Protein AF-A0A2H0RH17-F1 (afdb_monomer)

Radius of gyration: 16.87 Å; Cα contacts (8 Å, |Δi|>4): 111; chains: 1; bounding box: 37×31×45 Å

Organism: NCBI:txid1975043

Mean predicted aligned error: 3.9 Å

Foldseek 3Di:
DLLVLLLLLLVLVVLLVVLVCCLVVVDWDADPNDTDDNVVSVVSNVVSVVSSVVSVVVSPDCDPLSVLSSVLSNLVVVLVVLVVCLVVQHDDPNDGSVNSVVVSVVSVVVSVVSVVVSVVVVVVPD

Structure (mmCIF, N/CA/C/O backbone):
data_AF-A0A2H0RH17-F1
#
_entry.id   AF-A0A2H0RH17-F1
#
loop_
_atom_site.group_PDB
_atom_site.id
_atom_site.type_symbol
_atom_site.label_atom_id
_atom_site.label_alt_id
_atom_site.label_comp_id
_atom_site.label_asym_id
_atom_site.label_entity_id
_atom_site.label_seq_id
_atom_site.pdbx_PDB_ins_code
_atom_site.Cartn_x
_atom_site.Cartn_y
_atom_site.Cartn_z
_atom_site.occupancy
_atom_site.B_iso_or_equiv
_atom_site.auth_seq_id
_atom_site.auth_comp_id
_atom_site.auth_asym_id
_atom_site.auth_atom_id
_atom_site.pdbx_PDB_model_num
ATOM 1 N N . MET A 1 1 ? -13.130 9.828 12.198 1.00 82.81 1 MET A N 1
ATOM 2 C CA . MET A 1 1 ? -11.777 10.388 11.957 1.00 82.81 1 MET A CA 1
ATOM 3 C C . MET A 1 1 ? -10.664 9.339 12.034 1.00 82.81 1 MET A C 1
ATOM 5 O O . MET A 1 1 ? -9.965 9.181 11.046 1.00 82.81 1 MET A O 1
ATOM 9 N N . LYS A 1 2 ? -10.524 8.562 13.125 1.00 91.69 2 LYS A N 1
ATOM 10 C CA . LYS A 1 2 ? -9.425 7.579 13.292 1.00 91.69 2 LYS A CA 1
ATOM 11 C C . LYS A 1 2 ? -9.242 6.599 12.118 1.00 91.69 2 LYS A C 1
ATOM 13 O O . LYS A 1 2 ? -8.122 6.388 11.679 1.00 91.69 2 LYS A O 1
ATOM 18 N N . ASN A 1 3 ? -10.332 6.045 11.575 1.00 94.50 3 ASN A N 1
ATOM 19 C CA . ASN A 1 3 ? -10.254 5.122 10.432 1.00 94.50 3 ASN A CA 1
ATOM 20 C C . ASN A 1 3 ? -9.672 5.784 9.168 1.00 94.50 3 ASN A C 1
ATOM 22 O O . ASN A 1 3 ? -8.891 5.148 8.477 1.00 94.50 3 ASN A O 1
ATOM 26 N N . ILE A 1 4 ? -10.003 7.053 8.893 1.00 96.62 4 ILE A N 1
ATOM 27 C CA . ILE A 1 4 ? -9.471 7.790 7.731 1.00 96.62 4 ILE A CA 1
ATOM 28 C C . ILE A 1 4 ? -7.960 7.978 7.876 1.00 96.62 4 ILE A C 1
ATOM 30 O O . ILE A 1 4 ? -7.227 7.749 6.924 1.00 96.62 4 ILE A O 1
ATOM 34 N N . LEU A 1 5 ? -7.483 8.322 9.077 1.00 97.44 5 LEU A N 1
ATOM 35 C CA . LEU A 1 5 ? -6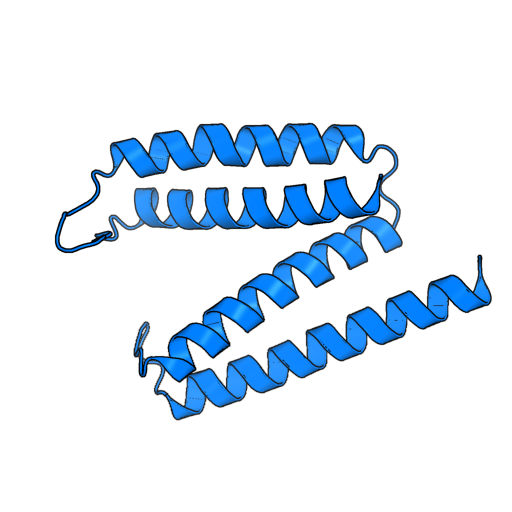.046 8.447 9.338 1.00 97.44 5 LEU A CA 1
ATOM 36 C C . LEU A 1 5 ? -5.310 7.125 9.093 1.00 97.44 5 LEU A C 1
ATOM 38 O O . LEU A 1 5 ? -4.254 7.135 8.477 1.00 97.44 5 LEU A O 1
ATOM 42 N N . ILE A 1 6 ? -5.884 5.992 9.516 1.00 97.75 6 ILE A N 1
ATOM 43 C CA . ILE A 1 6 ? -5.296 4.661 9.287 1.00 97.75 6 ILE A CA 1
ATOM 44 C C . ILE A 1 6 ? -5.246 4.329 7.790 1.00 97.75 6 ILE A C 1
ATOM 46 O O . ILE A 1 6 ? -4.215 3.862 7.311 1.00 97.75 6 ILE A O 1
ATOM 50 N N . ILE A 1 7 ? -6.331 4.597 7.054 1.00 97.56 7 ILE A N 1
ATOM 51 C CA . ILE A 1 7 ? -6.387 4.388 5.600 1.00 97.56 7 ILE A CA 1
ATOM 52 C C . ILE A 1 7 ? -5.323 5.242 4.905 1.00 97.56 7 ILE A C 1
ATOM 54 O O . ILE A 1 7 ? -4.510 4.711 4.154 1.00 97.56 7 ILE A O 1
ATOM 58 N N . ASN A 1 8 ? -5.266 6.539 5.217 1.00 98.00 8 ASN A N 1
ATOM 59 C CA . ASN A 1 8 ? -4.280 7.450 4.640 1.00 98.00 8 ASN A CA 1
ATOM 60 C C . ASN A 1 8 ? -2.846 7.035 4.995 1.00 98.00 8 ASN A C 1
ATOM 62 O O . ASN A 1 8 ? -1.968 7.099 4.138 1.00 98.00 8 ASN A O 1
ATOM 66 N N . THR A 1 9 ? -2.594 6.583 6.231 1.00 98.25 9 THR A N 1
ATOM 67 C CA . THR A 1 9 ? -1.295 6.015 6.613 1.00 98.25 9 THR A CA 1
ATOM 68 C C . THR A 1 9 ? -0.940 4.831 5.724 1.00 98.25 9 THR A C 1
ATOM 70 O O . THR A 1 9 ? 0.166 4.818 5.198 1.00 98.25 9 THR A O 1
ATOM 73 N N . GLY A 1 10 ? -1.851 3.872 5.531 1.00 97.88 10 GLY A N 1
ATOM 74 C CA . GLY A 1 10 ? -1.606 2.707 4.678 1.00 97.88 10 GLY A CA 1
ATOM 75 C C . GLY A 1 10 ? -1.273 3.101 3.239 1.00 97.88 10 GLY A C 1
ATOM 76 O O . GLY A 1 10 ? -0.238 2.691 2.727 1.00 97.88 10 GLY A O 1
ATOM 77 N N . VAL A 1 11 ? -2.082 3.972 2.627 1.00 98.19 11 VAL A N 1
ATOM 78 C CA . VAL A 1 11 ? -1.870 4.444 1.247 1.00 98.19 11 VAL A CA 1
ATOM 79 C C . VAL A 1 11 ? -0.519 5.141 1.091 1.00 98.19 11 VAL A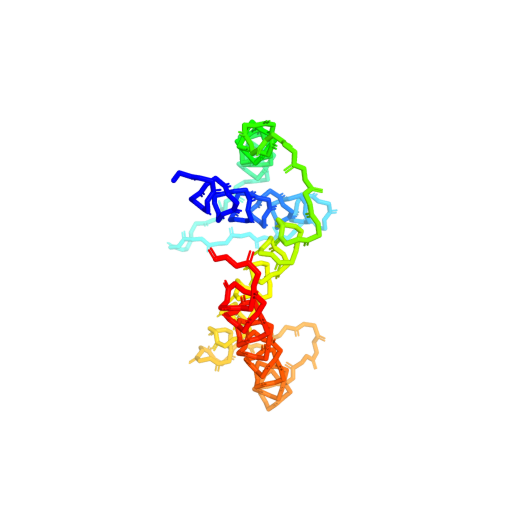 C 1
ATOM 81 O O . VAL A 1 11 ? 0.277 4.766 0.231 1.00 98.19 11 VAL A O 1
ATOM 84 N N . PHE A 1 12 ? -0.225 6.139 1.927 1.00 98.50 12 PHE A N 1
ATOM 85 C CA . PHE A 1 12 ? 1.027 6.883 1.808 1.00 98.50 12 PHE A CA 1
ATOM 86 C C . PHE A 1 12 ? 2.252 6.031 2.146 1.00 98.50 12 PHE A C 1
ATOM 88 O O . PHE A 1 12 ? 3.300 6.204 1.526 1.00 98.50 12 PHE A O 1
ATOM 95 N N . LEU A 1 13 ? 2.121 5.090 3.084 1.00 98.38 13 LEU A N 1
ATOM 96 C CA . LEU A 1 13 ? 3.181 4.139 3.398 1.00 98.38 13 LEU A CA 1
ATOM 97 C C . LEU A 1 13 ? 3.473 3.230 2.200 1.00 98.38 13 LEU A C 1
ATOM 99 O O . LEU A 1 13 ? 4.637 3.090 1.833 1.0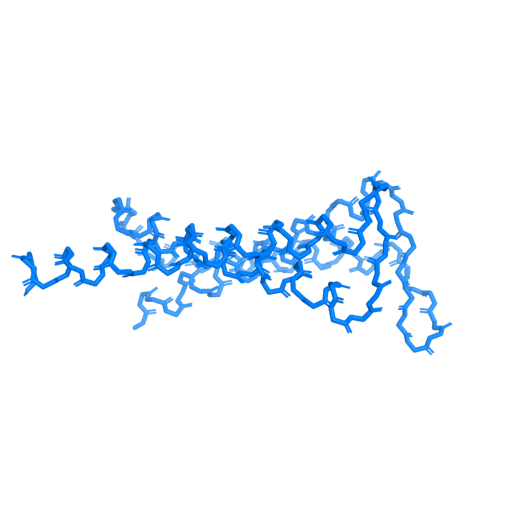0 98.38 13 LEU A O 1
ATOM 103 N N . SER A 1 14 ? 2.444 2.673 1.554 1.00 97.62 14 SER A N 1
ATOM 104 C CA . SER A 1 14 ? 2.607 1.859 0.344 1.00 97.62 14 SER A CA 1
ATOM 105 C C . SER A 1 14 ? 3.290 2.643 -0.777 1.00 97.62 14 SER A C 1
ATOM 107 O O . SER A 1 14 ? 4.255 2.153 -1.358 1.00 97.62 14 SER A O 1
ATOM 109 N N . VAL A 1 15 ? 2.865 3.886 -1.036 1.00 97.69 15 VAL A N 1
ATOM 110 C CA . VAL A 1 15 ? 3.509 4.762 -2.034 1.00 97.69 15 VAL A CA 1
ATOM 111 C C . VAL A 1 15 ? 4.982 4.999 -1.686 1.00 97.69 15 VAL A C 1
ATOM 113 O O . VAL A 1 15 ? 5.852 4.809 -2.536 1.00 97.69 15 VAL A O 1
ATOM 116 N N . ALA A 1 16 ? 5.285 5.365 -0.437 1.00 98.25 16 ALA A N 1
ATOM 117 C CA . ALA A 1 16 ? 6.658 5.607 -0.002 1.00 98.25 16 ALA A CA 1
ATOM 118 C C . ALA A 1 16 ? 7.540 4.360 -0.174 1.00 98.25 16 ALA A C 1
ATOM 120 O O . ALA A 1 16 ? 8.651 4.470 -0.686 1.00 98.25 16 ALA A O 1
ATOM 121 N N . ILE A 1 17 ? 7.041 3.177 0.193 1.00 97.50 17 ILE A N 1
ATOM 122 C CA . ILE A 1 17 ? 7.774 1.913 0.047 1.00 97.50 17 ILE A CA 1
ATOM 123 C C . ILE A 1 17 ? 8.021 1.589 -1.430 1.00 97.50 17 ILE A C 1
ATOM 125 O O . ILE A 1 17 ? 9.156 1.285 -1.789 1.00 97.50 17 ILE A O 1
ATOM 129 N N . LEU A 1 18 ? 7.013 1.707 -2.299 1.00 95.69 18 LEU A N 1
ATOM 130 C CA . LEU A 1 18 ? 7.174 1.435 -3.734 1.00 95.69 18 LEU A CA 1
ATOM 131 C C . LEU A 1 18 ? 8.220 2.356 -4.376 1.00 95.69 18 LEU A C 1
ATOM 133 O O . LEU A 1 18 ? 9.081 1.897 -5.129 1.00 95.69 18 LEU A O 1
ATOM 137 N N . HIS A 1 19 ? 8.201 3.648 -4.043 1.00 97.31 19 HIS A N 1
ATOM 138 C CA . HIS A 1 19 ? 9.202 4.589 -4.546 1.00 97.31 19 HIS A CA 1
ATOM 139 C C . HIS A 1 19 ? 10.590 4.370 -3.942 1.00 97.31 19 HIS A C 1
ATOM 141 O O . HIS A 1 19 ? 11.591 4.584 -4.629 1.00 97.31 19 HIS A O 1
ATOM 147 N N . LEU A 1 20 ? 10.665 3.908 -2.693 1.00 97.50 20 LEU A N 1
ATOM 148 C CA . LEU A 1 20 ? 11.926 3.539 -2.061 1.00 97.50 20 LEU A CA 1
ATOM 149 C C . LEU A 1 20 ? 12.535 2.314 -2.750 1.00 97.50 20 LEU A C 1
ATOM 151 O O . LEU A 1 20 ? 13.705 2.346 -3.121 1.00 97.50 20 LEU A O 1
ATOM 155 N N . MET A 1 21 ? 11.734 1.276 -3.001 1.00 95.31 21 MET A N 1
ATOM 156 C CA . MET A 1 21 ? 12.151 0.101 -3.772 1.00 95.31 21 MET A CA 1
ATOM 157 C C . MET A 1 21 ? 12.630 0.502 -5.164 1.00 95.31 21 MET A C 1
ATOM 159 O O . MET A 1 21 ? 13.711 0.094 -5.579 1.00 95.31 21 MET A O 1
ATOM 163 N N . ARG A 1 22 ? 11.881 1.364 -5.858 1.00 94.88 22 ARG A N 1
ATOM 164 C CA . ARG A 1 22 ? 12.299 1.899 -7.155 1.00 94.88 22 ARG A CA 1
ATOM 165 C C . ARG A 1 22 ? 13.669 2.582 -7.090 1.00 94.88 22 ARG A C 1
ATOM 167 O O . ARG A 1 22 ? 14.493 2.348 -7.969 1.00 94.88 22 ARG A O 1
ATOM 174 N N . ALA A 1 23 ? 13.908 3.417 -6.078 1.00 95.06 23 ALA A N 1
ATOM 175 C CA . ALA A 1 23 ? 15.181 4.114 -5.907 1.00 95.06 23 ALA A CA 1
ATOM 176 C C . ALA A 1 23 ? 16.345 3.152 -5.613 1.00 95.06 23 ALA A C 1
ATOM 178 O O . ALA A 1 23 ? 17.434 3.353 -6.142 1.00 95.06 23 ALA A O 1
ATOM 179 N N . PHE A 1 24 ? 16.112 2.099 -4.823 1.00 96.50 24 PHE A N 1
ATOM 180 C CA . PHE A 1 24 ? 17.131 1.096 -4.500 1.00 96.50 24 PHE A CA 1
ATOM 181 C C . PHE A 1 24 ? 17.450 0.151 -5.660 1.00 96.50 24 PHE A C 1
ATOM 183 O O . PHE A 1 24 ? 18.617 -0.146 -5.895 1.00 96.50 24 PHE A O 1
ATOM 190 N N . TYR A 1 25 ? 16.434 -0.324 -6.383 1.00 95.19 25 TYR A N 1
ATOM 191 C CA . TYR A 1 25 ? 16.611 -1.297 -7.466 1.00 95.19 25 TYR A CA 1
ATOM 192 C C . TYR A 1 25 ? 16.808 -0.658 -8.847 1.00 95.19 25 TYR A C 1
ATOM 194 O O . TYR A 1 25 ? 17.023 -1.371 -9.824 1.00 95.19 25 TYR A O 1
ATOM 202 N N . GLY A 1 26 ? 16.715 0.671 -8.954 1.00 93.44 26 GLY A N 1
ATOM 203 C CA . GLY A 1 26 ? 16.895 1.392 -10.215 1.00 93.44 26 GLY A CA 1
ATOM 204 C C . GLY A 1 26 ? 15.798 1.122 -11.249 1.00 93.44 26 GLY A C 1
ATOM 205 O O . GLY A 1 26 ? 16.054 1.218 -12.446 1.00 93.44 26 GLY A O 1
ATOM 206 N N . TRP A 1 27 ? 14.582 0.769 -10.820 1.00 92.25 27 TRP A N 1
ATOM 207 C CA . TRP A 1 27 ? 13.493 0.441 -11.746 1.00 92.25 27 TRP A CA 1
ATOM 208 C C . TRP A 1 27 ? 13.087 1.653 -12.596 1.00 92.25 27 TRP A C 1
ATOM 210 O O . TRP A 1 27 ? 12.821 2.749 -12.084 1.00 92.25 27 TRP A O 1
ATOM 220 N N . THR A 1 28 ? 12.993 1.468 -13.910 1.00 91.50 28 THR A N 1
ATOM 221 C CA . THR A 1 28 ? 12.464 2.491 -14.814 1.00 91.50 28 THR A CA 1
ATOM 222 C C . THR A 1 28 ? 10.954 2.612 -14.614 1.00 91.50 28 THR A C 1
ATOM 224 O O . THR A 1 28 ? 10.243 1.622 -14.460 1.00 91.50 28 THR A O 1
ATOM 227 N N . ALA A 1 29 ? 10.456 3.846 -14.545 1.00 89.94 29 ALA A N 1
ATOM 228 C CA . ALA A 1 29 ? 9.025 4.123 -14.486 1.00 89.94 29 ALA A CA 1
ATOM 229 C C . ALA A 1 29 ? 8.672 4.960 -15.707 1.00 89.94 29 ALA A C 1
ATOM 231 O O . ALA A 1 29 ? 9.289 6.002 -15.925 1.00 89.94 29 ALA A O 1
ATOM 232 N N . VAL A 1 30 ? 7.699 4.500 -16.487 1.00 91.94 30 VAL A N 1
ATOM 233 C CA . VAL A 1 30 ? 7.251 5.163 -17.712 1.00 91.94 30 VAL A CA 1
ATOM 234 C C . VAL A 1 30 ? 5.784 5.528 -17.551 1.00 91.94 30 VAL A C 1
ATOM 236 O O . VAL A 1 30 ? 4.961 4.665 -17.251 1.00 91.94 30 VAL A O 1
ATOM 239 N N . VAL A 1 31 ? 5.448 6.803 -17.742 1.00 88.75 31 VAL A N 1
ATOM 240 C CA . VAL A 1 31 ? 4.070 7.308 -17.663 1.00 88.75 31 VAL A CA 1
ATOM 241 C C . VAL A 1 31 ? 3.774 8.076 -18.943 1.00 88.75 31 VAL A C 1
ATOM 243 O O . VAL A 1 31 ? 4.451 9.052 -19.249 1.00 88.75 31 VAL A O 1
ATOM 246 N N . GLY A 1 32 ? 2.795 7.613 -19.727 1.00 90.44 32 GLY A N 1
ATOM 247 C CA . GLY A 1 32 ? 2.447 8.243 -21.008 1.00 90.44 32 GLY A CA 1
ATOM 248 C C . GLY A 1 32 ? 3.599 8.280 -22.023 1.00 90.44 32 GLY A C 1
ATOM 249 O O . GLY A 1 32 ? 3.680 9.210 -22.815 1.00 90.44 32 GLY A O 1
ATOM 250 N N . GLY A 1 33 ? 4.519 7.308 -21.968 1.00 91.56 33 GLY A N 1
ATOM 251 C CA . GLY A 1 33 ? 5.704 7.245 -22.834 1.00 91.56 33 GLY A CA 1
ATOM 252 C C . GLY A 1 33 ? 6.909 8.064 -22.355 1.00 91.56 33 GLY A C 1
ATOM 253 O O . GLY A 1 33 ? 7.972 7.963 -22.958 1.00 91.56 33 GLY A O 1
ATOM 254 N N . ALA A 1 34 ? 6.786 8.829 -21.267 1.00 93.19 34 ALA A N 1
ATOM 255 C CA . ALA A 1 34 ? 7.900 9.564 -20.673 1.00 93.19 34 ALA A CA 1
ATOM 256 C C . ALA A 1 34 ? 8.537 8.779 -19.517 1.00 93.19 34 ALA A C 1
ATOM 258 O O . ALA A 1 34 ? 7.833 8.301 -18.623 1.00 93.19 34 ALA A O 1
ATOM 259 N N . GLU A 1 35 ? 9.868 8.684 -19.507 1.00 95.56 35 GLU A N 1
ATOM 260 C CA . GLU A 1 35 ? 10.615 8.155 -18.366 1.00 95.56 35 GLU A CA 1
ATOM 261 C C . GLU A 1 35 ? 10.606 9.148 -17.202 1.00 95.56 35 GLU A C 1
ATOM 263 O O . GLU A 1 35 ? 10.967 10.320 -17.331 1.00 95.56 35 GLU A O 1
ATOM 268 N N . ILE A 1 36 ? 10.216 8.667 -16.028 1.00 95.00 36 ILE A N 1
ATOM 269 C CA . ILE A 1 36 ? 10.209 9.455 -14.803 1.00 95.00 36 ILE A CA 1
ATOM 270 C C . ILE A 1 36 ? 11.578 9.336 -14.137 1.00 95.00 36 ILE A C 1
ATOM 272 O O . ILE A 1 36 ? 11.999 8.245 -13.760 1.00 95.00 36 ILE A O 1
ATOM 276 N N . GLY A 1 37 ? 12.271 10.453 -13.916 1.00 94.62 37 GLY A N 1
ATOM 277 C CA . GLY A 1 37 ? 13.574 10.447 -13.241 1.00 94.62 37 GLY A CA 1
ATOM 278 C C . GLY A 1 37 ? 13.529 9.845 -11.825 1.00 94.62 37 GLY A C 1
ATOM 279 O O . GLY A 1 37 ? 12.507 9.890 -11.132 1.00 94.62 37 GLY A O 1
ATOM 280 N N . LEU A 1 38 ? 14.650 9.285 -11.355 1.00 95.75 38 LEU A N 1
ATOM 281 C CA . LEU A 1 38 ? 14.757 8.734 -9.991 1.00 95.75 38 LEU A CA 1
ATOM 282 C C . LEU A 1 38 ? 14.561 9.802 -8.902 1.00 95.75 38 LEU A C 1
ATOM 284 O O . LEU A 1 38 ? 13.989 9.504 -7.853 1.00 95.75 38 LEU A O 1
ATOM 288 N N . GLY A 1 39 ? 14.937 11.059 -9.172 1.00 95.12 39 GLY A N 1
ATOM 289 C CA . GLY A 1 39 ? 14.734 12.179 -8.244 1.00 95.12 39 GLY A CA 1
ATOM 290 C C . GLY A 1 39 ? 13.269 12.375 -7.835 1.00 95.12 39 GLY A C 1
ATOM 291 O O . GLY A 1 39 ? 12.987 12.654 -6.672 1.00 95.12 39 GLY A O 1
ATOM 292 N N . VAL A 1 40 ? 12.323 12.124 -8.748 1.00 95.00 40 VAL A N 1
ATOM 293 C CA . VAL A 1 40 ? 10.881 12.189 -8.449 1.00 95.00 40 VAL A CA 1
ATOM 294 C C . VAL A 1 40 ? 10.478 11.113 -7.439 1.00 95.00 40 VAL A C 1
ATOM 296 O O . VAL A 1 40 ? 9.650 11.360 -6.568 1.00 95.00 40 VAL A O 1
ATOM 299 N N . SER A 1 41 ? 11.086 9.924 -7.503 1.00 96.38 41 SER A N 1
ATOM 300 C CA . SER A 1 41 ? 10.823 8.867 -6.518 1.00 96.38 41 SER A CA 1
ATOM 301 C C . SER A 1 41 ? 11.412 9.179 -5.155 1.00 96.38 41 SER A C 1
ATOM 303 O O . SER A 1 41 ? 10.729 8.963 -4.164 1.00 96.38 41 SER A O 1
ATOM 305 N N . LEU A 1 42 ? 12.607 9.769 -5.084 1.00 96.88 42 LEU A N 1
ATOM 306 C CA . LEU A 1 42 ? 13.151 10.236 -3.805 1.00 96.88 42 LEU A CA 1
ATOM 307 C C . LEU A 1 42 ? 12.249 11.303 -3.167 1.00 96.88 42 LEU A C 1
ATOM 309 O O . LEU A 1 42 ? 11.953 11.224 -1.975 1.00 96.88 42 LEU A O 1
ATOM 313 N N . LEU A 1 43 ? 11.739 12.249 -3.963 1.00 97.44 43 LEU A N 1
ATOM 314 C CA . LEU A 1 43 ? 10.768 13.231 -3.480 1.00 97.44 43 LEU A CA 1
ATOM 315 C C . LEU A 1 43 ? 9.476 12.556 -2.987 1.00 97.44 43 LEU A C 1
ATOM 317 O O . LEU A 1 43 ? 8.983 12.895 -1.913 1.00 97.44 43 LEU A O 1
ATOM 321 N N . ALA A 1 44 ? 8.954 11.573 -3.725 1.00 96.62 44 ALA A N 1
ATOM 322 C CA . ALA A 1 44 ? 7.768 10.821 -3.323 1.00 96.62 44 ALA A CA 1
ATOM 323 C C . ALA A 1 44 ? 7.977 10.045 -2.011 1.00 96.62 44 ALA A C 1
ATOM 325 O O . ALA A 1 44 ? 7.089 10.068 -1.159 1.00 96.62 44 ALA A O 1
ATOM 326 N N . VAL A 1 45 ? 9.149 9.429 -1.799 1.00 98.00 45 VAL A N 1
ATOM 327 C CA . VAL A 1 45 ? 9.512 8.784 -0.522 1.00 98.00 45 VAL A CA 1
ATOM 328 C C . VAL A 1 45 ? 9.419 9.784 0.627 1.00 98.00 45 VAL A C 1
ATOM 330 O O . VAL A 1 45 ? 8.786 9.492 1.640 1.00 98.00 45 VAL A O 1
ATOM 333 N N . LEU A 1 46 ? 10.016 10.969 0.471 1.00 98.19 46 LEU A N 1
ATOM 334 C CA . LEU A 1 46 ? 10.034 11.983 1.526 1.00 98.19 46 LEU A CA 1
ATOM 335 C C . LEU A 1 46 ? 8.633 12.522 1.822 1.00 98.19 46 LEU A C 1
ATOM 337 O O . LEU A 1 46 ? 8.235 12.580 2.986 1.00 98.19 46 LEU A O 1
ATOM 341 N N . LEU A 1 47 ? 7.874 12.891 0.788 1.00 98.38 47 LEU A N 1
ATOM 342 C CA . LEU A 1 47 ? 6.544 13.477 0.952 1.00 98.38 47 LEU A CA 1
ATOM 343 C C . LEU A 1 47 ? 5.536 12.449 1.477 1.00 98.38 47 LEU A C 1
ATOM 345 O O . LEU A 1 47 ? 4.924 12.671 2.524 1.00 98.38 47 LEU A O 1
ATOM 349 N N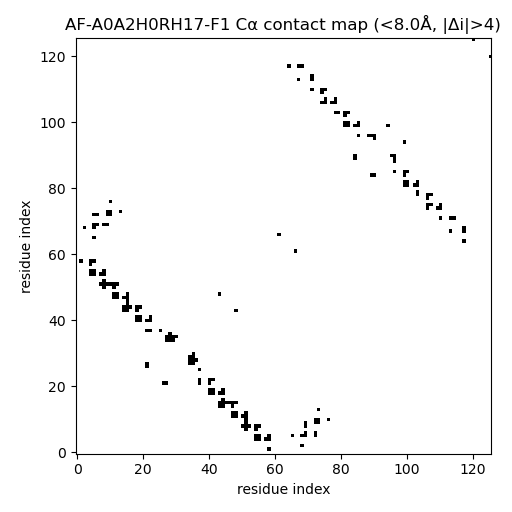 . ALA A 1 48 ? 5.389 11.307 0.803 1.00 98.25 48 ALA A N 1
ATOM 350 C CA . ALA A 1 48 ? 4.445 10.274 1.217 1.00 98.25 48 ALA A CA 1
ATOM 351 C C . ALA A 1 48 ? 4.862 9.653 2.559 1.00 98.25 48 ALA A C 1
ATOM 353 O O . ALA A 1 48 ? 4.024 9.493 3.444 1.00 98.25 48 ALA A O 1
ATOM 354 N N . GLY A 1 49 ? 6.156 9.400 2.776 1.00 98.25 49 GLY A N 1
ATOM 355 C CA . GLY A 1 49 ? 6.663 8.898 4.055 1.00 98.25 49 GLY A CA 1
ATOM 356 C C . GLY A 1 49 ? 6.364 9.853 5.214 1.00 98.25 49 GLY A C 1
ATOM 357 O O . GLY A 1 49 ? 5.869 9.423 6.259 1.00 98.25 49 GLY A O 1
ATOM 358 N N . SER A 1 50 ? 6.566 11.159 5.012 1.00 98.38 50 SER A N 1
ATOM 359 C CA . SER A 1 50 ? 6.231 12.179 6.017 1.00 98.38 50 SER A CA 1
ATOM 360 C C . SER A 1 50 ? 4.729 12.235 6.297 1.00 98.38 50 SER A C 1
ATOM 362 O O . SER A 1 50 ? 4.322 12.264 7.458 1.00 98.38 50 SER A O 1
ATOM 364 N N . LEU A 1 51 ? 3.884 12.192 5.263 1.00 98.38 51 LEU A N 1
ATOM 365 C CA . LEU A 1 51 ? 2.426 12.169 5.431 1.00 98.38 51 LEU A CA 1
ATOM 366 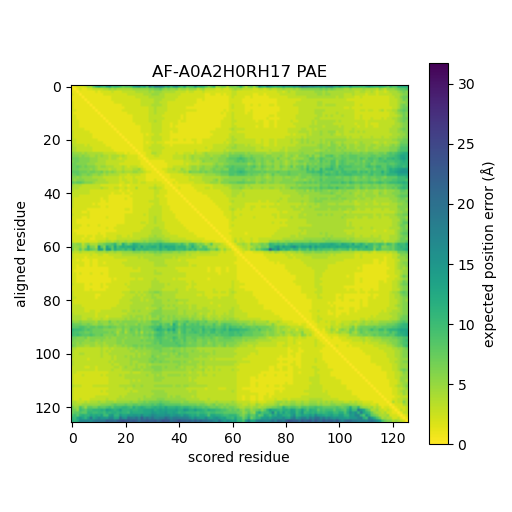C C . LEU A 1 51 ? 1.947 10.898 6.149 1.00 98.38 51 LEU A C 1
ATOM 368 O O . LEU A 1 51 ? 1.100 10.980 7.043 1.00 98.38 51 LEU A O 1
ATOM 372 N N . ALA A 1 52 ? 2.509 9.733 5.816 1.00 98.12 52 ALA A N 1
ATOM 373 C CA . ALA A 1 52 ? 2.230 8.479 6.509 1.00 98.12 52 ALA A CA 1
ATOM 374 C C . ALA A 1 52 ? 2.590 8.583 7.998 1.00 98.12 52 ALA A C 1
ATOM 376 O O . ALA A 1 52 ? 1.780 8.216 8.857 1.00 98.12 52 ALA A O 1
ATOM 377 N N . TRP A 1 53 ? 3.766 9.146 8.298 1.00 97.94 53 TRP A N 1
ATOM 378 C CA . TRP A 1 53 ? 4.252 9.378 9.656 1.00 97.94 53 TRP A CA 1
ATOM 379 C C . TRP A 1 53 ? 3.358 10.339 10.447 1.00 97.94 53 TRP A C 1
ATOM 381 O O . TRP A 1 53 ? 2.954 10.016 11.568 1.00 97.94 53 TRP A O 1
ATOM 391 N N . PHE A 1 54 ? 2.997 11.492 9.878 1.00 98.00 54 PHE A N 1
ATOM 392 C CA . PHE A 1 54 ? 2.126 12.459 10.550 1.00 98.00 54 PHE A CA 1
ATOM 393 C C . PHE A 1 54 ? 0.739 11.876 10.828 1.00 98.00 54 PHE A C 1
ATOM 395 O O . PHE A 1 54 ? 0.274 11.952 11.968 1.00 98.00 54 PHE A O 1
ATOM 402 N N . ASN A 1 55 ? 0.122 11.205 9.850 1.00 97.19 55 ASN A N 1
ATOM 403 C CA . ASN A 1 55 ? -1.147 10.505 10.062 1.00 97.19 55 ASN A CA 1
ATOM 404 C C . ASN A 1 55 ? -1.028 9.465 11.183 1.00 97.19 55 ASN A C 1
ATOM 406 O O . ASN A 1 55 ? -1.869 9.427 12.082 1.00 97.19 55 ASN A O 1
ATOM 410 N N . TRP A 1 56 ? 0.056 8.681 11.198 1.00 97.06 56 TRP A N 1
ATOM 411 C CA . TRP A 1 56 ? 0.277 7.644 12.206 1.00 97.06 56 TRP A CA 1
ATOM 412 C C . TRP A 1 56 ? 0.459 8.198 13.622 1.00 97.06 56 TRP A C 1
ATOM 414 O O . TRP A 1 56 ? 0.031 7.573 14.597 1.00 97.06 56 TRP A O 1
ATOM 424 N N . ARG A 1 57 ? 1.064 9.383 13.761 1.00 96.69 57 ARG A N 1
ATOM 425 C CA . ARG A 1 57 ? 1.145 10.082 15.051 1.00 96.69 57 ARG A CA 1
ATOM 426 C C . ARG A 1 57 ? -0.227 10.553 15.529 1.00 96.69 57 ARG A C 1
ATOM 428 O O . ARG A 1 57 ? -0.529 10.400 16.711 1.00 96.69 57 ARG A O 1
ATOM 435 N N . LEU A 1 58 ? -1.068 11.056 14.625 1.00 95.62 58 LEU A N 1
ATOM 436 C CA . LEU A 1 58 ? -2.417 11.542 14.944 1.00 95.62 58 LEU A CA 1
ATOM 437 C C . LEU A 1 58 ? -3.412 10.424 15.299 1.00 95.62 58 LEU A C 1
ATOM 439 O O . LEU A 1 58 ? -4.428 10.686 15.938 1.00 95.62 58 LEU A O 1
ATOM 443 N N . VAL A 1 59 ? -3.124 9.167 14.944 1.00 93.94 59 VAL A N 1
ATOM 444 C CA . VAL A 1 59 ? -3.936 8.006 15.360 1.00 93.94 59 VAL A CA 1
ATOM 445 C C . VAL A 1 59 ? -3.933 7.805 16.889 1.00 93.94 59 VAL A C 1
ATOM 447 O O . VAL A 1 59 ? -4.890 7.237 17.428 1.00 93.94 59 VAL A O 1
ATOM 450 N N . GLY A 1 60 ? -2.907 8.283 17.605 1.00 90.19 60 GLY A N 1
ATOM 451 C CA . GLY A 1 60 ? -2.813 8.197 19.067 1.00 90.19 60 GLY A CA 1
ATOM 452 C C . GLY A 1 60 ? -2.503 6.781 19.569 1.00 90.19 60 GLY A C 1
ATOM 453 O O . GLY A 1 60 ? -1.549 6.151 19.109 1.00 90.19 60 GLY A O 1
ATOM 454 N N . LEU A 1 61 ? -3.297 6.269 20.522 1.00 84.88 61 LEU A N 1
ATOM 455 C CA . LEU A 1 61 ? -3.125 4.921 21.083 1.00 84.88 61 LEU A CA 1
ATOM 456 C C . LEU A 1 61 ? -3.353 3.830 20.019 1.00 84.88 61 LEU A C 1
ATOM 458 O O . LEU A 1 61 ? -4.427 3.732 19.403 1.00 84.88 61 LEU A O 1
ATOM 462 N N . LYS A 1 62 ? -2.331 2.986 19.846 1.00 91.31 62 LYS A N 1
ATOM 463 C CA . LYS A 1 62 ? -2.242 1.925 18.832 1.00 91.31 62 LYS A CA 1
ATOM 464 C C . LYS A 1 62 ? -2.626 0.579 19.435 1.00 91.31 62 LYS A C 1
ATOM 466 O O . LYS A 1 62 ? -1.774 -0.249 19.743 1.00 91.31 62 LYS A O 1
ATOM 471 N N . SER A 1 63 ? -3.925 0.377 19.631 1.00 93.94 63 SER A N 1
ATOM 472 C CA . SER A 1 63 ? -4.456 -0.920 20.052 1.00 93.94 63 SER A CA 1
ATOM 473 C C . SER A 1 63 ? -4.256 -1.984 18.965 1.00 93.94 63 SER A C 1
ATOM 475 O O . SER A 1 63 ? -4.003 -1.671 17.799 1.00 93.94 63 SER A O 1
ATOM 477 N N . ARG A 1 64 ? -4.443 -3.259 19.327 1.00 94.50 64 ARG A N 1
ATOM 478 C CA . ARG A 1 64 ? -4.451 -4.378 18.369 1.00 94.50 64 ARG A CA 1
ATOM 479 C C . ARG A 1 64 ? -5.411 -4.130 17.199 1.00 94.50 64 ARG A C 1
ATOM 481 O O . ARG A 1 64 ? -5.065 -4.407 16.061 1.00 94.50 64 ARG A O 1
ATOM 488 N N . GLU A 1 65 ? -6.587 -3.559 17.458 1.00 94.12 65 GLU A N 1
ATOM 489 C CA . GLU A 1 65 ? -7.571 -3.229 16.417 1.00 94.12 65 GLU A CA 1
ATOM 490 C C . GLU A 1 65 ? -7.030 -2.219 15.392 1.00 94.12 65 GLU A C 1
ATOM 492 O O . GLU A 1 65 ? -7.266 -2.369 14.196 1.00 94.12 65 GLU A O 1
ATOM 497 N N . VAL A 1 66 ? -6.276 -1.207 15.837 1.00 95.12 66 VAL A N 1
ATOM 498 C CA . VAL A 1 66 ? -5.662 -0.207 14.947 1.00 95.12 66 VAL A CA 1
ATOM 499 C C . VAL A 1 66 ? -4.661 -0.863 14.005 1.00 95.12 66 VAL A C 1
ATOM 501 O O . VAL A 1 66 ? -4.692 -0.603 12.805 1.00 95.12 66 VAL A O 1
ATOM 504 N N . TRP A 1 67 ? -3.808 -1.737 14.539 1.00 96.31 67 TRP A N 1
ATOM 505 C CA . TRP A 1 67 ? -2.849 -2.493 13.738 1.00 96.31 67 TRP A CA 1
ATOM 506 C C . TRP A 1 67 ? -3.536 -3.408 12.732 1.00 96.31 67 TRP A C 1
ATOM 508 O O . TRP A 1 67 ? -3.169 -3.404 11.564 1.00 96.31 67 TRP A O 1
ATOM 518 N N . LEU A 1 68 ? -4.572 -4.135 13.152 1.00 97.06 68 LEU A N 1
ATOM 519 C CA . LEU A 1 68 ? -5.337 -4.996 12.251 1.00 97.06 68 LEU A CA 1
ATOM 520 C C . LEU A 1 68 ? -6.036 -4.202 11.142 1.00 97.06 68 LEU A C 1
ATOM 522 O O . LEU A 1 68 ? -6.086 -4.666 10.010 1.00 97.06 68 LEU A O 1
ATOM 526 N N . LYS A 1 69 ? -6.532 -2.995 11.429 1.00 96.81 69 LYS A N 1
ATOM 527 C CA . LYS A 1 69 ? -7.077 -2.097 10.401 1.00 96.81 69 LYS A CA 1
ATOM 528 C C . LYS A 1 69 ? -6.005 -1.618 9.425 1.00 96.81 69 LYS A C 1
ATOM 530 O O . LYS A 1 69 ? -6.280 -1.555 8.234 1.00 96.81 69 LYS A O 1
ATOM 535 N N . LEU A 1 70 ? -4.801 -1.298 9.903 1.00 97.50 70 LEU A N 1
ATOM 536 C CA . LEU A 1 70 ? -3.688 -0.938 9.021 1.00 97.50 70 LEU A CA 1
ATOM 537 C C . LEU A 1 70 ? -3.290 -2.122 8.131 1.00 97.50 70 LEU A C 1
ATOM 539 O O . LEU A 1 70 ? -3.167 -1.953 6.925 1.00 97.50 70 LEU A O 1
ATOM 543 N N . ILE A 1 71 ? -3.164 -3.321 8.706 1.00 97.75 71 ILE A N 1
ATOM 544 C CA . ILE A 1 71 ? -2.883 -4.557 7.962 1.00 97.75 71 ILE A CA 1
ATOM 545 C C . ILE A 1 71 ? -3.973 -4.815 6.918 1.00 97.75 71 ILE A C 1
ATOM 547 O O . ILE A 1 71 ? -3.650 -5.113 5.776 1.00 97.75 71 ILE A O 1
ATOM 551 N N . LEU A 1 72 ? -5.249 -4.642 7.277 1.00 98.12 72 LEU A N 1
ATOM 552 C CA . LEU A 1 72 ? -6.360 -4.775 6.335 1.00 98.12 72 LEU A CA 1
ATOM 553 C C . LEU A 1 72 ? -6.217 -3.817 5.147 1.00 98.12 72 LEU A C 1
ATOM 555 O O . LEU A 1 72 ? -6.433 -4.231 4.015 1.00 98.12 72 LEU A O 1
ATOM 559 N N . VAL A 1 73 ? -5.844 -2.558 5.394 1.00 98.06 73 VAL A N 1
ATOM 560 C CA . VAL A 1 73 ? -5.611 -1.578 4.323 1.00 98.06 73 VAL A CA 1
ATOM 561 C C . VAL A 1 73 ? -4.448 -2.012 3.433 1.00 98.06 73 VAL A C 1
ATOM 563 O O . VAL A 1 73 ? -4.590 -1.987 2.216 1.00 98.06 73 VAL A O 1
ATOM 566 N N . LEU A 1 74 ? -3.325 -2.437 4.016 1.00 97.81 74 LEU A N 1
ATOM 567 C CA . LEU A 1 74 ? -2.152 -2.876 3.255 1.00 97.81 74 LEU A CA 1
ATOM 568 C C . LEU A 1 74 ? -2.456 -4.112 2.397 1.00 97.81 74 LEU A C 1
ATOM 570 O O . LEU A 1 74 ? -2.142 -4.106 1.214 1.00 97.81 74 LEU A O 1
ATOM 574 N N . LEU A 1 75 ? -3.140 -5.114 2.958 1.00 97.75 75 LEU A N 1
ATOM 575 C CA . LEU A 1 75 ? -3.587 -6.298 2.217 1.00 97.75 75 LEU A CA 1
ATOM 576 C C . LEU A 1 75 ? -4.574 -5.939 1.103 1.00 97.75 75 LEU A C 1
ATOM 578 O O . LEU A 1 75 ? -4.504 -6.499 0.018 1.00 97.75 75 LEU A O 1
ATOM 582 N N . ALA A 1 76 ? -5.494 -5.002 1.349 1.00 98.06 76 ALA A N 1
ATOM 583 C CA . ALA A 1 76 ? -6.449 -4.574 0.332 1.00 98.06 76 ALA A CA 1
ATOM 584 C C . ALA A 1 76 ? -5.762 -3.845 -0.833 1.00 98.06 76 ALA A C 1
ATOM 586 O O . ALA A 1 76 ? -6.152 -4.034 -1.986 1.00 98.06 76 ALA A O 1
ATOM 587 N N . LEU A 1 77 ? -4.745 -3.027 -0.547 1.00 97.81 77 LEU A N 1
ATOM 588 C CA . LEU A 1 77 ? -3.938 -2.366 -1.574 1.00 97.81 77 LEU A CA 1
ATOM 589 C C . LEU A 1 77 ? -3.130 -3.378 -2.391 1.00 97.81 77 LEU A C 1
ATOM 591 O O . LEU A 1 77 ? -3.125 -3.284 -3.616 1.00 97.81 77 LEU A O 1
ATOM 595 N N . ASP A 1 78 ? -2.507 -4.350 -1.727 1.00 96.25 78 ASP A N 1
ATOM 596 C CA . ASP A 1 78 ? -1.731 -5.414 -2.372 1.00 96.25 78 ASP A CA 1
ATOM 597 C C . ASP A 1 78 ? -2.616 -6.279 -3.284 1.00 96.25 78 ASP A C 1
ATOM 599 O O . ASP A 1 78 ? -2.373 -6.354 -4.487 1.00 96.25 78 ASP A O 1
ATOM 603 N N . ALA A 1 79 ? -3.754 -6.758 -2.763 1.00 97.31 79 ALA A N 1
ATOM 604 C CA . ALA A 1 79 ? -4.755 -7.493 -3.540 1.00 97.31 79 ALA A CA 1
ATOM 605 C C . ALA A 1 79 ? -5.226 -6.709 -4.770 1.00 97.31 79 ALA A C 1
ATOM 607 O O . ALA A 1 79 ? -5.382 -7.259 -5.861 1.00 97.31 79 ALA A O 1
ATOM 608 N N . SER A 1 80 ? -5.439 -5.400 -4.610 1.00 97.06 80 SER A N 1
ATOM 609 C CA . SER A 1 80 ? -5.836 -4.529 -5.718 1.00 97.06 80 SER A CA 1
ATOM 610 C C . SER A 1 80 ? -4.735 -4.431 -6.777 1.00 97.06 80 SER A C 1
ATOM 612 O O . SER A 1 80 ? -5.038 -4.466 -7.968 1.00 97.06 80 SER A O 1
ATOM 614 N N . ALA A 1 81 ? -3.467 -4.340 -6.368 1.00 94.81 81 ALA A N 1
ATOM 615 C CA . ALA A 1 81 ? -2.324 -4.275 -7.276 1.00 94.81 81 ALA A CA 1
ATOM 616 C C . ALA A 1 81 ? -2.107 -5.596 -8.034 1.00 94.81 81 ALA A C 1
ATOM 618 O O . ALA A 1 81 ? -1.874 -5.578 -9.248 1.00 94.81 81 ALA A O 1
ATOM 619 N N . VAL A 1 82 ? -2.241 -6.738 -7.355 1.00 95.75 82 VAL A N 1
ATOM 620 C CA . VAL A 1 82 ? -2.128 -8.068 -7.970 1.00 95.75 82 VAL A CA 1
ATOM 621 C C . VAL A 1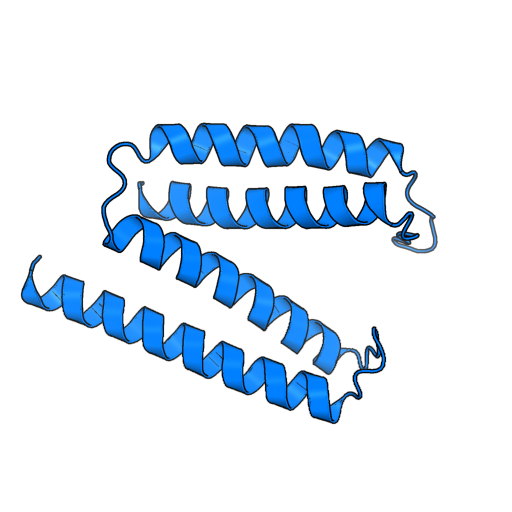 82 ? -3.276 -8.316 -8.949 1.00 95.75 82 VAL A C 1
ATOM 623 O O . VAL A 1 82 ? -3.034 -8.719 -10.089 1.00 95.75 82 VAL A O 1
ATOM 626 N N . LEU A 1 83 ? -4.520 -8.011 -8.563 1.00 96.31 83 LEU A N 1
ATOM 627 C CA . LEU A 1 83 ? -5.683 -8.159 -9.447 1.00 96.31 83 LEU A CA 1
ATOM 628 C C . LEU A 1 83 ? -5.636 -7.205 -10.643 1.00 96.31 83 LEU A C 1
ATOM 630 O O . LEU A 1 83 ? -6.006 -7.602 -11.747 1.00 96.31 83 LEU A O 1
ATOM 634 N N . TYR A 1 84 ? -5.161 -5.973 -10.447 1.00 95.56 84 TYR A N 1
ATOM 635 C CA . TYR A 1 84 ? -4.913 -5.046 -11.550 1.00 95.56 84 TYR A CA 1
ATOM 636 C C . TYR A 1 84 ? -3.853 -5.603 -12.503 1.00 95.56 84 TYR A C 1
ATOM 638 O O . TYR A 1 84 ? -4.052 -5.608 -13.711 1.00 95.56 84 TYR A O 1
ATOM 646 N N . SER A 1 85 ? -2.760 -6.149 -11.971 1.00 93.69 85 SER A N 1
ATOM 647 C CA . SER A 1 85 ? -1.715 -6.760 -12.795 1.00 93.69 85 SER A CA 1
ATOM 648 C C . SER A 1 85 ? -2.245 -7.939 -13.612 1.00 93.69 85 SER A C 1
ATOM 650 O O . SER A 1 85 ? -1.985 -8.041 -14.810 1.00 93.69 85 SER A O 1
ATOM 652 N N . TRP A 1 86 ? -3.063 -8.790 -12.994 1.00 95.50 86 TRP A N 1
ATOM 653 C CA . TRP A 1 86 ? -3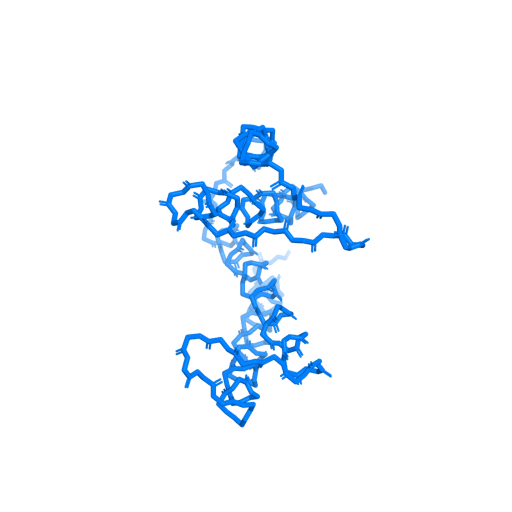.748 -9.872 -13.693 1.00 95.50 86 TRP A CA 1
ATOM 654 C C . TRP A 1 86 ? -4.711 -9.373 -14.785 1.00 95.50 86 TRP A C 1
ATOM 656 O O . TRP A 1 86 ? -4.798 -10.002 -15.843 1.00 95.50 86 TRP A O 1
ATOM 666 N N . SER A 1 87 ? -5.435 -8.272 -14.553 1.00 96.50 87 SER A N 1
ATOM 667 C CA . SER A 1 87 ? -6.445 -7.770 -15.496 1.00 96.50 87 SER A CA 1
ATOM 668 C C . SER A 1 87 ? -5.847 -7.160 -16.764 1.00 96.50 87 SER A C 1
ATOM 670 O O . SER A 1 87 ? -6.527 -7.137 -17.789 1.00 96.50 87 SER A O 1
ATOM 672 N N . ILE A 1 88 ? -4.585 -6.722 -16.712 1.00 94.75 88 ILE A N 1
ATOM 673 C CA . ILE A 1 88 ? -3.849 -6.169 -17.859 1.00 94.75 88 ILE A CA 1
ATOM 674 C C . ILE A 1 88 ? -2.766 -7.110 -18.401 1.00 94.75 88 ILE A C 1
ATOM 676 O O . ILE A 1 88 ? -1.850 -6.659 -19.085 1.00 94.75 88 ILE A O 1
ATOM 680 N N . ASP A 1 89 ? -2.860 -8.408 -18.092 1.00 92.50 89 ASP A N 1
ATOM 681 C CA . ASP A 1 89 ? -1.945 -9.443 -18.592 1.00 92.50 89 ASP A CA 1
ATOM 682 C C . ASP A 1 89 ? -0.458 -9.180 -18.265 1.00 92.50 89 ASP A C 1
ATOM 684 O O . ASP A 1 89 ? 0.441 -9.603 -18.995 1.00 92.50 89 ASP A O 1
ATOM 688 N N . LEU A 1 90 ? -0.174 -8.504 -17.144 1.00 88.50 90 LEU A N 1
ATOM 689 C CA . LEU A 1 90 ? 1.199 -8.274 -16.695 1.00 88.50 90 LEU A CA 1
ATOM 690 C C . LEU A 1 90 ? 1.860 -9.588 -16.268 1.00 88.50 90 LEU A C 1
ATOM 692 O O . LEU A 1 90 ? 1.290 -10.394 -15.536 1.00 88.50 90 LEU A O 1
ATOM 696 N N . THR A 1 91 ? 3.120 -9.751 -16.658 1.00 87.50 91 THR A N 1
ATOM 697 C CA . THR A 1 91 ? 4.009 -10.799 -16.150 1.00 87.50 91 THR A CA 1
ATOM 698 C C . THR A 1 91 ? 5.273 -10.145 -15.620 1.00 87.50 91 THR A C 1
ATOM 700 O O . THR A 1 91 ? 5.990 -9.479 -16.366 1.00 87.50 91 THR A O 1
ATOM 703 N N . TYR A 1 92 ? 5.562 -10.330 -14.337 1.00 84.25 92 TYR A N 1
ATOM 704 C CA . TYR A 1 92 ? 6.771 -9.816 -13.699 1.00 84.25 92 TYR A CA 1
ATOM 705 C C . TYR A 1 92 ? 7.281 -10.817 -12.657 1.00 84.25 92 TYR A C 1
ATOM 707 O O . TYR A 1 92 ? 6.531 -11.664 -12.176 1.00 84.25 92 TYR A O 1
ATOM 715 N N . PHE A 1 93 ? 8.579 -10.761 -12.347 1.00 84.56 93 PHE A N 1
ATOM 716 C CA . PHE A 1 93 ? 9.254 -11.689 -11.421 1.00 84.56 93 PHE A CA 1
ATOM 717 C C . PHE A 1 93 ? 9.051 -13.185 -11.745 1.00 84.56 93 PHE A C 1
ATOM 719 O O . PHE A 1 93 ? 9.045 -14.025 -10.851 1.00 84.56 93 PHE A O 1
ATOM 726 N N . GLY A 1 94 ? 8.872 -13.530 -13.026 1.00 88.19 94 GLY A N 1
ATOM 727 C CA . GLY A 1 94 ? 8.640 -14.912 -13.466 1.00 88.19 94 GLY A CA 1
ATOM 728 C C . GLY A 1 94 ? 7.250 -15.467 -13.131 1.00 88.19 94 GLY A C 1
ATOM 729 O O . GLY A 1 94 ? 7.006 -16.654 -13.340 1.00 88.19 94 GLY A O 1
ATOM 730 N N . LEU A 1 95 ? 6.330 -14.635 -12.630 1.00 92.00 95 LEU A N 1
ATOM 731 C CA . LEU A 1 95 ? 4.964 -15.044 -12.322 1.00 92.00 95 LEU A CA 1
ATOM 732 C C . LEU A 1 95 ? 4.110 -15.031 -13.592 1.00 92.00 95 LEU A C 1
ATOM 734 O O . LEU A 1 95 ? 4.023 -14.024 -14.297 1.00 92.00 95 LEU A O 1
ATOM 738 N N . SER A 1 96 ? 3.466 -16.163 -13.875 1.00 93.88 96 SER A N 1
ATOM 739 C CA . SER A 1 96 ? 2.485 -16.261 -14.955 1.00 93.88 96 SER A CA 1
ATOM 740 C C . SER A 1 96 ? 1.163 -15.607 -14.551 1.00 93.88 96 SER A C 1
ATOM 742 O O . SER A 1 96 ? 0.846 -15.479 -13.366 1.00 93.88 96 SER A O 1
ATOM 744 N N . ARG A 1 97 ? 0.330 -15.273 -15.542 1.00 92.69 97 ARG A N 1
ATOM 745 C CA . ARG A 1 97 ? -1.023 -14.747 -15.309 1.00 92.69 97 ARG A CA 1
ATOM 746 C C . ARG A 1 97 ? -1.854 -15.641 -14.382 1.00 92.69 97 ARG A C 1
ATOM 748 O O . ARG A 1 97 ? -2.552 -15.140 -13.506 1.00 92.69 97 ARG A O 1
ATOM 755 N N . GLY A 1 98 ? -1.776 -16.963 -14.563 1.00 94.75 98 GLY A N 1
ATOM 756 C CA . GLY A 1 98 ? -2.495 -17.920 -13.717 1.00 94.75 98 GLY A CA 1
ATOM 757 C C . GLY A 1 98 ? -2.032 -17.878 -12.258 1.00 94.75 98 GLY A C 1
ATOM 758 O O . GLY A 1 98 ? -2.857 -17.958 -11.351 1.00 94.75 98 GLY A O 1
ATOM 759 N N . VAL A 1 99 ? -0.730 -17.678 -12.032 1.00 95.38 99 VAL A N 1
ATOM 760 C CA . VAL A 1 99 ? -0.161 -17.530 -10.684 1.00 95.38 99 VAL A CA 1
ATOM 761 C C . VAL A 1 99 ? -0.607 -16.217 -10.039 1.00 95.38 99 VAL A C 1
ATOM 763 O O . VAL A 1 99 ? -1.024 -16.235 -8.885 1.00 95.38 99 VAL A O 1
ATOM 766 N N . LEU A 1 100 ? -0.605 -15.101 -10.777 1.00 94.31 100 LEU A N 1
ATOM 767 C CA . LEU A 1 100 ? -1.105 -13.817 -10.265 1.00 94.31 100 LEU A CA 1
ATOM 768 C C . LEU A 1 100 ? -2.586 -13.889 -9.868 1.00 94.31 100 LEU A C 1
ATOM 770 O O . LEU A 1 100 ? -2.954 -13.381 -8.813 1.00 94.31 100 LEU A O 1
ATOM 774 N N . LEU A 1 101 ? -3.429 -14.573 -10.654 1.00 96.06 101 LEU A N 1
ATOM 775 C CA . LEU A 1 101 ? -4.832 -14.790 -10.279 1.00 96.06 101 LEU A CA 1
ATOM 776 C C . LEU A 1 101 ? -4.954 -15.587 -8.976 1.00 96.06 101 LEU A C 1
ATOM 778 O O . LEU A 1 101 ? -5.736 -15.219 -8.103 1.00 96.06 101 LEU A O 1
ATOM 782 N N . ALA A 1 102 ? -4.186 -16.670 -8.838 1.00 97.25 102 ALA A N 1
ATOM 783 C CA . ALA A 1 102 ? -4.212 -17.494 -7.634 1.00 97.25 102 ALA A CA 1
ATOM 784 C C . ALA A 1 102 ? -3.797 -16.694 -6.387 1.00 97.25 102 ALA A C 1
ATOM 786 O O . ALA A 1 102 ? -4.476 -16.776 -5.364 1.00 97.25 102 ALA A O 1
ATOM 787 N N . ILE A 1 103 ? -2.738 -15.882 -6.491 1.00 96.44 103 ILE A N 1
ATOM 788 C CA . ILE A 1 103 ? -2.295 -14.976 -5.421 1.00 96.44 103 ILE A CA 1
ATOM 789 C C . ILE A 1 103 ? -3.408 -13.978 -5.080 1.00 96.44 103 ILE A C 1
ATOM 791 O O . ILE A 1 103 ? -3.837 -13.919 -3.927 1.00 96.44 103 ILE A O 1
ATOM 795 N N . GLY A 1 104 ? -3.958 -13.287 -6.083 1.00 96.31 104 GLY A N 1
ATOM 796 C CA . GLY A 1 104 ? -5.016 -12.297 -5.874 1.00 96.31 104 GLY A CA 1
ATOM 797 C C . GLY A 1 104 ? -6.264 -12.883 -5.204 1.00 96.31 104 GLY A C 1
ATOM 798 O O . GLY A 1 104 ? -6.856 -12.250 -4.332 1.00 96.31 104 GLY A O 1
ATOM 799 N N . LEU A 1 105 ? -6.655 -14.120 -5.536 1.00 97.38 105 LEU A N 1
ATOM 800 C CA . LEU A 1 105 ? -7.774 -14.800 -4.869 1.00 97.38 105 LEU A CA 1
ATOM 801 C C . LEU A 1 105 ? -7.482 -15.094 -3.391 1.00 97.38 105 LEU A C 1
ATOM 803 O O . LEU A 1 105 ? -8.353 -14.882 -2.543 1.00 97.38 105 LEU A O 1
ATOM 807 N N . VAL A 1 106 ? -6.271 -15.556 -3.067 1.00 97.88 106 VAL A N 1
ATOM 808 C CA . VAL A 1 106 ? -5.847 -15.787 -1.675 1.00 97.88 106 VAL A CA 1
ATOM 809 C C . VAL A 1 106 ? -5.865 -14.480 -0.882 1.00 97.88 106 VAL A C 1
ATOM 811 O O . VAL A 1 106 ? -6.373 -14.444 0.243 1.00 97.88 106 VAL A O 1
ATOM 814 N N . GLU A 1 107 ? -5.377 -13.394 -1.472 1.00 97.31 107 GLU A N 1
ATOM 815 C CA . GLU A 1 107 ? -5.359 -12.076 -0.837 1.00 97.31 107 GLU A CA 1
ATOM 816 C C . GLU A 1 107 ? -6.772 -11.534 -0.606 1.00 97.31 107 GLU A C 1
ATOM 818 O O . GLU A 1 107 ? -7.070 -11.048 0.486 1.00 97.31 107 GLU A O 1
ATOM 823 N N . VAL A 1 108 ? -7.687 -11.697 -1.568 1.00 98.00 108 VAL A N 1
ATOM 824 C CA . VAL A 1 108 ? -9.104 -11.339 -1.389 1.00 98.00 108 VAL A CA 1
ATOM 825 C C . VAL A 1 108 ? -9.724 -12.111 -0.226 1.00 98.00 108 VAL A C 1
ATOM 827 O O . VAL A 1 108 ? -10.412 -11.513 0.607 1.00 98.00 108 VAL A O 1
ATOM 830 N N . VAL A 1 109 ? -9.460 -13.416 -0.112 1.00 98.19 109 VAL A N 1
ATOM 831 C CA . VAL A 1 109 ? -9.939 -14.223 1.023 1.00 98.19 109 VAL A CA 1
ATOM 832 C C . VAL A 1 109 ? -9.377 -13.694 2.345 1.00 98.19 109 VAL A C 1
ATOM 834 O O . VAL A 1 109 ? -10.130 -13.558 3.313 1.00 98.19 109 VAL A O 1
ATOM 837 N N . ALA A 1 110 ? -8.091 -13.340 2.395 1.00 98.06 110 ALA A N 1
ATOM 838 C CA . ALA A 1 110 ? -7.471 -12.763 3.587 1.00 98.06 110 ALA A CA 1
ATOM 839 C C . ALA A 1 110 ? -8.096 -11.407 3.968 1.00 98.06 110 ALA A C 1
ATOM 841 O O . ALA A 1 110 ? -8.427 -11.188 5.138 1.00 98.06 110 ALA A O 1
ATOM 842 N N . VAL A 1 111 ? -8.324 -10.524 2.991 1.00 98.12 111 VAL A N 1
ATOM 843 C CA . VAL A 1 111 ? -8.975 -9.215 3.178 1.00 98.12 111 VAL A CA 1
ATOM 844 C C . VAL A 1 111 ? -10.393 -9.389 3.717 1.00 98.12 111 VAL A C 1
ATOM 846 O O . VAL A 1 111 ? -10.742 -8.793 4.740 1.00 98.12 111 VAL A O 1
ATOM 849 N N . VAL A 1 112 ? -11.205 -10.236 3.078 1.00 98.00 112 VAL A N 1
ATOM 850 C CA . VAL A 1 112 ? -12.590 -10.498 3.498 1.00 98.00 112 VAL A CA 1
ATOM 851 C C . VAL A 1 112 ? -12.625 -11.134 4.887 1.00 98.00 112 VAL A C 1
ATOM 853 O O . VAL A 1 112 ? -13.401 -10.702 5.743 1.00 98.00 112 VAL A O 1
ATOM 856 N N . GLY A 1 113 ? -11.760 -12.116 5.147 1.00 98.06 113 GLY A N 1
ATOM 857 C CA . GLY A 1 113 ? -11.658 -12.787 6.441 1.00 98.06 113 GLY A CA 1
ATOM 858 C C . GLY A 1 113 ? -11.300 -11.822 7.572 1.00 98.06 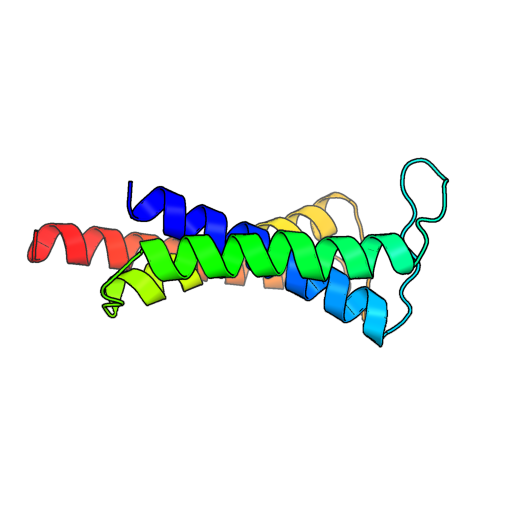113 GLY A C 1
ATOM 859 O O . GLY A 1 113 ? -11.967 -11.802 8.612 1.00 98.06 113 GLY A O 1
ATOM 860 N N . LEU A 1 114 ? -10.300 -10.963 7.360 1.00 97.75 114 LEU A N 1
ATOM 861 C CA . LEU A 1 114 ? -9.881 -9.970 8.346 1.00 97.75 114 LEU A CA 1
ATOM 862 C C . LEU A 1 114 ? -10.941 -8.876 8.553 1.00 97.75 11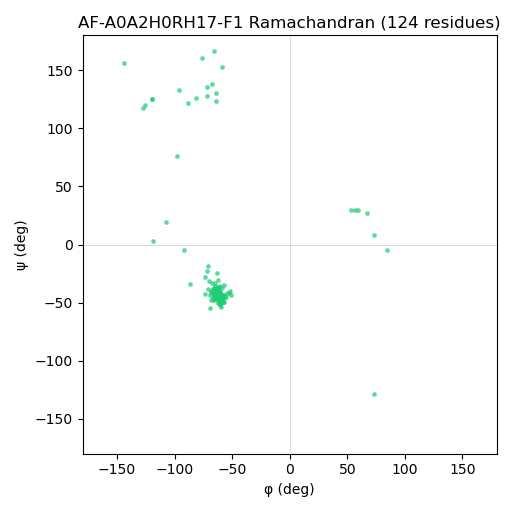4 LEU A C 1
ATOM 864 O O . LEU A 1 114 ? -11.207 -8.486 9.695 1.00 97.75 114 LEU A O 1
ATOM 868 N N . ALA A 1 115 ? -11.594 -8.416 7.484 1.00 96.94 115 ALA A N 1
ATOM 869 C CA . ALA A 1 115 ? -12.700 -7.464 7.576 1.00 96.94 115 ALA A CA 1
ATOM 870 C C . ALA A 1 115 ? -13.883 -8.044 8.371 1.00 96.94 115 ALA A C 1
ATOM 872 O O . ALA A 1 115 ? -14.411 -7.379 9.268 1.00 96.94 115 ALA A O 1
ATOM 873 N N . ALA A 1 116 ? -14.260 -9.299 8.107 1.00 97.12 116 ALA A N 1
ATOM 874 C CA . ALA A 1 116 ? -15.317 -9.995 8.836 1.00 97.12 116 ALA A CA 1
ATOM 875 C C . ALA A 1 116 ? -14.962 -10.182 10.320 1.00 97.12 116 ALA A C 1
ATOM 877 O O . ALA A 1 116 ? -15.803 -9.945 11.192 1.00 97.12 116 ALA A O 1
ATOM 878 N N . TYR A 1 117 ? -13.713 -10.552 10.623 1.00 96.31 117 TYR A N 1
ATOM 879 C CA . TYR A 1 117 ? -13.214 -10.650 11.996 1.00 96.31 117 TYR A CA 1
ATOM 880 C C . TYR A 1 117 ? -13.339 -9.311 12.740 1.00 96.31 117 TYR A C 1
ATOM 882 O O . TYR A 1 117 ? -13.924 -9.259 13.824 1.00 96.31 117 TYR A O 1
ATOM 890 N N . LEU A 1 118 ? -12.869 -8.213 12.139 1.00 94.38 118 LEU A N 1
ATOM 891 C CA . LEU A 1 118 ? -12.968 -6.874 12.730 1.00 94.38 118 LEU A CA 1
ATOM 892 C C . LEU A 1 118 ? -14.425 -6.428 12.925 1.00 94.38 118 LEU A C 1
ATOM 894 O O . LEU A 1 118 ? -14.749 -5.822 13.950 1.00 94.38 118 LEU A O 1
ATOM 898 N N . GLY A 1 119 ? -15.312 -6.765 11.985 1.00 92.00 119 GLY A N 1
ATOM 899 C CA . GLY A 1 119 ? -16.749 -6.510 12.104 1.00 92.00 119 GLY A CA 1
ATOM 900 C C . GLY A 1 119 ? -17.392 -7.245 13.284 1.00 92.00 119 GLY A C 1
ATOM 901 O O . GLY A 1 119 ? -18.202 -6.658 14.005 1.00 92.00 119 GLY A O 1
ATOM 902 N N . ARG A 1 120 ? -16.995 -8.501 13.534 1.00 92.19 120 ARG A N 1
ATOM 903 C CA . ARG A 1 120 ? -17.477 -9.289 14.682 1.00 92.19 120 ARG A CA 1
ATOM 904 C C . ARG A 1 120 ? -16.975 -8.740 16.014 1.00 92.19 120 ARG A C 1
ATOM 906 O O . ARG A 1 120 ? -17.784 -8.552 16.915 1.00 92.19 120 ARG A O 1
ATOM 913 N N . VAL A 1 121 ? -15.678 -8.438 16.131 1.00 83.88 121 VAL A N 1
ATOM 914 C CA . VAL A 1 121 ? -15.090 -7.884 17.368 1.00 83.88 121 VAL A CA 1
ATOM 915 C C . VAL A 1 121 ? -15.792 -6.586 17.767 1.00 83.88 121 VAL A C 1
ATOM 917 O O . VAL A 1 121 ? -16.167 -6.425 18.926 1.00 83.88 121 VAL A O 1
ATOM 920 N N . LYS A 1 122 ? -16.057 -5.700 16.800 1.00 81.44 122 LYS A N 1
ATOM 921 C CA . LYS A 1 122 ? -16.783 -4.451 17.054 1.00 81.44 122 LYS A CA 1
ATOM 922 C C . LYS A 1 122 ? -18.201 -4.685 17.590 1.00 81.44 122 LYS A C 1
ATOM 924 O O . LYS A 1 122 ? -18.651 -3.907 18.415 1.00 81.44 122 LYS A O 1
ATOM 929 N N . LYS A 1 123 ? -18.899 -5.731 17.133 1.00 78.69 123 LYS A N 1
ATOM 930 C CA . LYS A 1 123 ? -20.266 -6.050 17.583 1.00 78.69 123 LYS A CA 1
ATOM 931 C C . LYS A 1 123 ? -20.312 -6.637 19.001 1.00 78.69 123 LYS A C 1
ATOM 933 O O . LYS A 1 123 ? -21.332 -6.516 19.661 1.00 78.69 123 LYS A O 1
ATOM 938 N N . VAL A 1 124 ? -19.250 -7.316 19.441 1.00 69.75 124 VAL A N 1
ATOM 939 C CA . VAL A 1 124 ? -19.200 -7.990 20.754 1.00 69.75 124 VAL A CA 1
ATOM 940 C C . VAL A 1 124 ? -18.743 -7.047 21.871 1.00 69.75 124 VAL A C 1
ATOM 942 O O . VAL A 1 124 ? -19.193 -7.191 23.001 1.00 69.75 124 VAL A O 1
ATOM 945 N N . TYR A 1 125 ? -17.852 -6.100 21.565 1.00 63.06 125 TYR A N 1
ATOM 946 C CA . TYR A 1 125 ? -17.178 -5.261 22.566 1.00 63.06 125 TYR A CA 1
ATOM 947 C C . TYR A 1 125 ? -17.445 -3.752 22.427 1.00 63.06 125 TYR A C 1
ATOM 949 O O . TYR A 1 125 ? -16.818 -2.972 23.144 1.00 63.06 125 TYR A O 1
ATOM 957 N N . GLY A 1 126 ? -18.292 -3.332 21.484 1.00 55.34 126 GLY A N 1
ATOM 958 C CA . GLY A 1 126 ? -18.635 -1.927 21.229 1.00 55.34 126 GLY A CA 1
ATOM 959 C C . GLY A 1 126 ? -20.092 -1.638 21.527 1.00 55.34 126 GLY A C 1
ATOM 960 O O . GLY A 1 126 ? -20.350 -0.502 21.975 1.00 55.34 126 GLY A O 1
#

pLDDT: mean 94.24, std 6.32, range [55.34, 98.5]

Solvent-accessible surface area (backbone atoms only — not comparable to full-atom values): 6680 Å² total; per-residue (Å²): 110,64,68,58,33,40,48,50,20,30,54,23,38,52,52,13,49,54,26,44,51,31,61,74,71,67,60,85,44,71,60,97,87,41,76,56,60,62,66,60,28,55,49,41,24,55,53,27,37,49,52,15,50,54,29,54,61,72,53,58,83,78,47,72,68,54,53,52,51,32,50,44,42,45,42,46,51,48,26,50,52,37,43,50,36,39,74,69,70,48,67,61,96,88,41,49,49,71,54,35,46,54,50,22,52,55,35,46,52,51,35,53,52,53,51,52,51,54,55,50,52,49,72,75,78,105

Secondary structure (DSSP, 8-state):
-HHHHHHHHHHHHHHHHHHHHHHHHT---EETTEEPPHHHHHHHHHHHHHHHHHHHHHT-S--HHHHHHHHHHHHHHHHHHHHHHHHTT---TT--HHHHHHHHHHHHHHHHHHHHHHHHHHHHH-

Nearest PDB structures (foldseek):
  1wl3-assembly1_A  TM=5.220E-01  e=8.254E+00  Thermotoga maritima MSB8
  1v4j-assembly1_A  TM=4.615E-01  e=7.401E+00  Thermotoga maritima
  8a3k-assembly1_UNK  TM=3.159E-01  e=7.008E+00  synthetic construct

Sequence (126 aa):
MKNILIINTGVFLSVAILHLMRAFYGWTAVVGGAEIGLGVSLLAVLLAGSLAWFNWRLVGLKSREVWLKLILVLLALDASAVLYSWSIDLTYFGLSRGVLLAIGLVEVVAVVGLAAYLGRVKKVYG